Protein AF-A0A8S0FM03-F1 (afdb_monomer)

Radius of gyration: 13.36 Å; Cα contacts (8 Å, |Δi|>4): 86; chains: 1; bounding box: 28×27×42 Å

Organism: Escherichia coli (NCBI:txid562)

InterPro domains:
  IPR004464 Fructose-1,6-bisphosphatase class 2/Sedoheputulose-1,7-bisphosphatase [PF03320] (3-65)
  IPR004464 Fructose-1,6-bisphosphatase class 2/Sedoheputulose-1,7-bisphosphatase [PTHR30447] (2-65)

Sequence (76 aa):
MMSLAWPLFRVTEQAALAAWPQTGCGDKNKIDGLAVTAMRQALNDVAFRGRVVIGEGEIDHAPMLPDTVRYKQPAF

Secondary structure (DSSP, 8-state):
---SHHHHHHHHHHHHHHHGGGTTSS-HHHHHHHHHHHHHHHHHTS---EE-SSSSS-TTT-SSS-TT-EE-PPP-

Nearest PDB structures (foldseek):
  3rpl-assembly1_A  TM=9.528E-01  e=8.283E-06  Synechocystis sp. PCC 6803
  6ayv-assembly1_A  TM=9.744E-01  e=1.167E-05  Mycobacterium tuberculosis CDC1551
  3d1r-assembly1_A  TM=9.775E-01  e=3.496E-05  Escherichia coli K-12
  3big-assembly1_A  TM=9.727E-01  e=3.744E-05  unclassified
  5a5l-assembly1_A  TM=8.984E-01  e=2.846E-05  Thermosynechococcus vestitus

Structu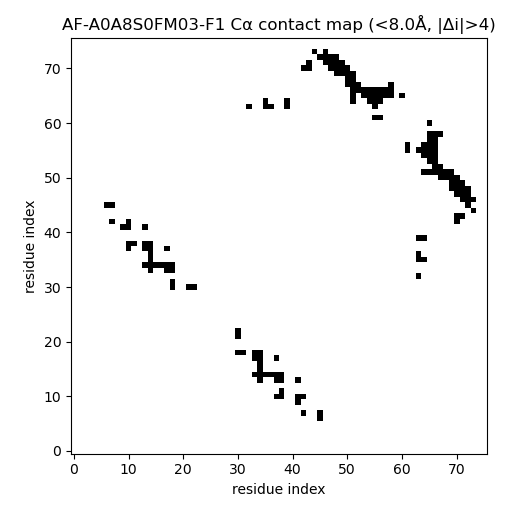re (mmCIF, N/CA/C/O backbone):
data_AF-A0A8S0FM03-F1
#
_entry.id   AF-A0A8S0FM03-F1
#
loop_
_atom_site.group_PDB
_atom_site.id
_atom_site.type_symbol
_atom_site.label_atom_id
_atom_site.label_alt_id
_atom_site.label_comp_id
_atom_site.label_asym_id
_atom_site.label_entity_id
_atom_site.label_seq_id
_atom_site.pdbx_PDB_ins_code
_atom_site.Cartn_x
_atom_site.Cartn_y
_atom_site.Cartn_z
_atom_site.occupancy
_atom_site.B_iso_or_equiv
_atom_site.auth_seq_id
_atom_site.auth_comp_id
_atom_site.auth_asym_id
_atom_site.auth_atom_id
_atom_site.pdbx_PDB_model_num
ATOM 1 N N . MET A 1 1 ? 15.754 -4.595 -20.352 1.00 59.03 1 MET A N 1
ATOM 2 C CA . MET A 1 1 ? 14.690 -4.786 -19.341 1.00 59.03 1 MET A CA 1
ATOM 3 C C . MET A 1 1 ? 14.949 -3.786 -18.221 1.00 59.03 1 MET A C 1
ATOM 5 O O . MET A 1 1 ? 16.081 -3.746 -17.755 1.00 59.03 1 MET A O 1
ATOM 9 N N . MET A 1 2 ? 13.993 -2.918 -17.867 1.00 69.69 2 MET A N 1
ATOM 10 C CA . MET A 1 2 ? 14.179 -1.959 -16.763 1.00 69.69 2 MET A CA 1
ATOM 11 C C . MET A 1 2 ? 14.195 -2.690 -15.414 1.00 69.69 2 MET A C 1
ATOM 13 O O . MET A 1 2 ? 13.510 -3.698 -15.248 1.00 69.69 2 MET A O 1
ATOM 17 N N . SER A 1 3 ? 14.989 -2.192 -14.465 1.00 89.62 3 SER A N 1
ATOM 18 C CA . SER A 1 3 ? 15.046 -2.739 -13.106 1.00 89.62 3 SER A CA 1
ATOM 19 C C . SER A 1 3 ? 13.738 -2.481 -12.355 1.00 89.62 3 SER A C 1
ATOM 21 O O . SER A 1 3 ? 13.218 -1.366 -12.376 1.00 89.62 3 SER A O 1
ATOM 23 N N . LEU A 1 4 ? 13.244 -3.497 -11.643 1.00 91.62 4 LEU A N 1
ATOM 24 C CA . LEU A 1 4 ? 12.059 -3.398 -10.785 1.00 91.62 4 LEU A CA 1
ATOM 25 C C . LEU A 1 4 ? 12.362 -2.706 -9.439 1.00 91.62 4 LEU A C 1
ATOM 27 O O . LEU A 1 4 ? 11.442 -2.283 -8.743 1.00 91.62 4 LEU A O 1
ATOM 31 N N . ALA A 1 5 ? 13.643 -2.541 -9.089 1.00 94.38 5 ALA A N 1
ATOM 32 C CA . ALA A 1 5 ? 14.059 -1.977 -7.805 1.00 94.38 5 ALA A CA 1
ATOM 33 C C . ALA A 1 5 ? 13.540 -0.546 -7.594 1.00 94.38 5 ALA A C 1
ATOM 35 O O . ALA A 1 5 ? 12.989 -0.240 -6.541 1.00 94.38 5 ALA A O 1
ATOM 36 N N . TRP A 1 6 ? 13.670 0.320 -8.603 1.00 95.00 6 TRP A N 1
ATOM 37 C CA . TRP A 1 6 ? 13.253 1.718 -8.484 1.00 95.00 6 TRP A CA 1
ATOM 38 C C . TRP A 1 6 ? 11.725 1.890 -8.421 1.00 95.00 6 TRP A C 1
ATOM 40 O O . TRP A 1 6 ? 11.258 2.553 -7.497 1.00 95.00 6 TRP A O 1
ATOM 50 N N . PRO A 1 7 ? 10.914 1.271 -9.305 1.00 94.38 7 PRO A N 1
ATOM 51 C CA . PRO A 1 7 ? 9.457 1.335 -9.184 1.00 94.38 7 PRO A CA 1
ATOM 52 C C . PRO A 1 7 ? 8.934 0.812 -7.841 1.00 94.38 7 PRO A C 1
ATOM 54 O O . PRO A 1 7 ? 8.081 1.453 -7.234 1.00 94.38 7 PRO A O 1
ATOM 57 N N . LEU A 1 8 ? 9.473 -0.303 -7.333 1.00 94.56 8 LEU A N 1
ATOM 58 C CA . LEU A 1 8 ? 9.058 -0.836 -6.030 1.00 94.56 8 LEU A CA 1
ATOM 59 C C . LEU A 1 8 ? 9.485 0.059 -4.867 1.00 94.56 8 LEU A C 1
ATOM 61 O O . LEU A 1 8 ? 8.723 0.223 -3.919 1.00 94.56 8 LEU A O 1
ATOM 65 N N . PHE A 1 9 ? 10.658 0.687 -4.946 1.00 96.75 9 PHE A N 1
ATOM 66 C CA . PHE A 1 9 ? 11.051 1.697 -3.968 1.00 96.75 9 PHE A CA 1
ATOM 67 C C . PHE A 1 9 ? 10.017 2.836 -3.912 1.00 96.75 9 PHE A C 1
ATOM 69 O O . PHE A 1 9 ? 9.510 3.157 -2.837 1.00 96.75 9 PHE A O 1
ATOM 76 N N . ARG A 1 10 ? 9.590 3.363 -5.069 1.00 96.81 10 ARG A N 1
ATOM 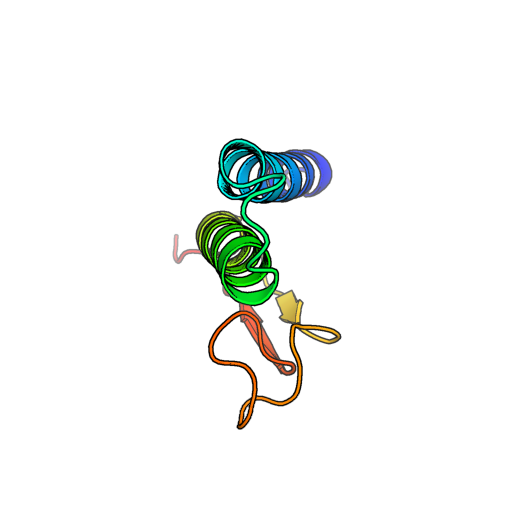77 C CA . ARG A 1 10 ? 8.550 4.407 -5.129 1.00 96.81 10 ARG A CA 1
ATOM 78 C C . ARG A 1 10 ? 7.209 3.943 -4.556 1.00 96.81 10 ARG A C 1
ATOM 80 O O . ARG A 1 10 ? 6.555 4.727 -3.879 1.00 96.81 10 ARG A O 1
ATOM 87 N N . VAL A 1 11 ? 6.815 2.685 -4.768 1.00 96.69 11 VAL A N 1
ATOM 88 C CA . VAL A 1 11 ? 5.603 2.104 -4.158 1.00 96.69 11 VAL A CA 1
ATOM 89 C C . VAL A 1 11 ? 5.648 2.219 -2.629 1.00 96.69 11 VAL A C 1
ATOM 91 O O . VAL A 1 11 ? 4.669 2.649 -2.018 1.00 96.69 11 VAL A O 1
ATOM 94 N N . THR A 1 12 ? 6.787 1.892 -2.009 1.00 97.25 12 THR A N 1
ATOM 95 C CA . THR A 1 12 ? 6.940 1.997 -0.547 1.00 97.25 12 THR A CA 1
ATOM 96 C C . THR A 1 12 ? 6.901 3.444 -0.056 1.00 97.25 12 THR A C 1
ATOM 98 O O . THR A 1 12 ? 6.273 3.722 0.965 1.00 97.25 12 THR A O 1
ATOM 101 N N . GLU A 1 13 ? 7.485 4.383 -0.809 1.00 98.31 13 GLU A N 1
ATOM 102 C CA . GLU A 1 13 ? 7.411 5.813 -0.487 1.00 98.31 13 GLU A CA 1
ATOM 103 C C . GLU A 1 13 ? 5.973 6.337 -0.538 1.00 98.31 13 GLU A C 1
ATOM 105 O O . GLU A 1 13 ? 5.555 7.051 0.370 1.00 98.31 13 GLU A O 1
ATOM 110 N N . GLN A 1 14 ? 5.201 5.981 -1.573 1.00 97.88 14 GLN A N 1
ATOM 111 C CA . GLN A 1 14 ? 3.809 6.427 -1.700 1.00 97.88 14 GLN A CA 1
ATOM 112 C C . GLN A 1 14 ? 2.947 5.925 -0.536 1.00 97.88 14 GLN A C 1
ATOM 114 O O . GLN A 1 14 ? 2.171 6.697 0.026 1.00 97.88 14 GLN A O 1
ATOM 119 N N . ALA A 1 15 ? 3.120 4.664 -0.130 1.00 97.25 15 ALA A N 1
ATOM 120 C CA . ALA A 1 15 ? 2.412 4.101 1.018 1.00 97.25 15 ALA A CA 1
ATOM 121 C C . ALA A 1 15 ? 2.745 4.850 2.321 1.00 97.25 15 ALA A C 1
ATOM 123 O O . ALA A 1 15 ? 1.843 5.249 3.060 1.00 97.25 15 ALA A O 1
ATOM 124 N N . ALA A 1 16 ? 4.035 5.102 2.573 1.00 97.69 16 ALA A N 1
ATOM 125 C CA . ALA A 1 16 ? 4.483 5.824 3.761 1.00 97.69 16 ALA A CA 1
ATOM 126 C C . ALA A 1 16 ? 3.969 7.274 3.788 1.00 97.69 16 ALA A C 1
ATOM 128 O O . ALA A 1 16 ? 3.464 7.726 4.815 1.00 97.69 16 ALA A O 1
ATOM 129 N N . LEU A 1 17 ? 4.043 7.991 2.662 1.00 98.19 17 LEU A N 1
ATOM 130 C CA . LEU A 1 17 ? 3.572 9.376 2.554 1.00 98.19 17 LEU A CA 1
ATOM 131 C C . LEU A 1 17 ? 2.051 9.498 2.707 1.00 98.19 17 LEU A C 1
ATOM 133 O O . LEU A 1 17 ? 1.583 10.494 3.254 1.00 98.19 17 LEU A O 1
ATOM 137 N N . ALA A 1 18 ? 1.281 8.503 2.262 1.00 97.62 18 ALA A N 1
ATOM 138 C CA . ALA A 1 18 ? -0.170 8.489 2.434 1.00 97.62 18 ALA A CA 1
ATOM 139 C C . ALA A 1 18 ? -0.583 8.285 3.902 1.00 97.62 18 ALA A C 1
ATOM 141 O O . ALA A 1 18 ? -1.523 8.921 4.381 1.00 97.62 18 ALA A O 1
ATOM 142 N N . ALA A 1 19 ? 0.131 7.420 4.627 1.00 97.12 19 ALA A N 1
ATOM 143 C CA . ALA A 1 19 ? -0.151 7.115 6.028 1.00 97.12 19 ALA A CA 1
ATOM 144 C C . ALA A 1 19 ? 0.383 8.176 7.004 1.00 97.12 19 ALA A C 1
ATOM 146 O O . ALA A 1 19 ? -0.259 8.466 8.017 1.00 97.12 19 ALA A O 1
ATOM 147 N N . TRP A 1 20 ? 1.537 8.779 6.699 1.00 97.44 20 TRP A N 1
ATOM 148 C CA . TRP A 1 20 ? 2.266 9.676 7.600 1.00 97.44 20 TRP A CA 1
ATOM 149 C C . TRP A 1 20 ? 1.416 10.797 8.233 1.00 97.44 20 TRP A C 1
ATOM 151 O O . TRP A 1 20 ? 1.486 10.947 9.457 1.00 97.44 20 TRP A O 1
ATOM 161 N N . PRO A 1 21 ? 0.562 11.540 7.493 1.00 97.12 21 PRO A N 1
ATOM 162 C CA . PRO A 1 21 ? -0.236 12.630 8.063 1.00 97.12 21 PRO A CA 1
ATOM 163 C C . PRO A 1 21 ? -1.249 12.188 9.123 1.00 97.12 21 PRO A C 1
ATOM 165 O O . PRO A 1 21 ? -1.765 13.023 9.859 1.00 97.12 21 PRO A O 1
ATOM 168 N N . GLN A 1 22 ? -1.578 10.895 9.178 1.00 96.06 22 GLN A N 1
ATOM 169 C CA . GLN A 1 22 ? -2.518 10.329 10.144 1.00 96.06 22 GLN A CA 1
ATOM 170 C C . GLN A 1 22 ? -1.814 9.699 11.355 1.00 96.06 22 GLN A C 1
ATOM 172 O O . GLN A 1 22 ? -2.481 9.143 12.226 1.00 96.06 22 GLN A O 1
ATOM 177 N N . THR A 1 23 ? -0.486 9.786 11.451 1.00 94.12 23 THR A N 1
ATOM 178 C CA . THR A 1 23 ? 0.256 9.257 12.602 1.00 94.12 23 THR A CA 1
ATOM 179 C C . THR A 1 23 ? -0.245 9.898 13.899 1.00 94.12 23 THR A C 1
ATOM 181 O O . THR A 1 23 ? -0.318 11.118 14.012 1.00 94.12 23 THR A O 1
ATOM 184 N N . GLY A 1 24 ? -0.603 9.071 14.886 1.00 93.81 24 GLY A N 1
ATOM 185 C CA . GLY A 1 24 ? -1.137 9.539 16.169 1.00 93.81 24 GLY A CA 1
ATOM 186 C C . GLY A 1 24 ? -2.645 9.823 16.190 1.00 93.81 24 GLY A C 1
ATOM 187 O O . GLY A 1 24 ? -3.149 10.250 17.222 1.00 93.81 24 GLY A O 1
ATOM 188 N N . CYS A 1 25 ? -3.394 9.547 15.113 1.00 94.19 25 CYS A N 1
ATOM 189 C CA . CYS A 1 25 ? -4.851 9.758 15.085 1.00 94.19 25 CYS A CA 1
ATOM 190 C C . CYS A 1 25 ? -5.664 8.745 15.919 1.00 94.19 25 CYS A C 1
ATOM 192 O O . CYS A 1 25 ? -6.872 8.908 16.066 1.00 94.19 25 CYS A O 1
ATOM 194 N N . GLY A 1 26 ? -5.027 7.689 16.442 1.00 95.69 26 GLY A N 1
ATOM 195 C CA . GLY A 1 26 ? -5.676 6.635 17.233 1.00 95.69 26 GLY A CA 1
ATOM 196 C C . GLY A 1 26 ? -6.493 5.621 16.420 1.00 95.69 26 GLY A C 1
ATOM 197 O O . GLY A 1 26 ? -6.980 4.648 16.989 1.00 95.69 26 GLY A O 1
ATOM 198 N N . ASP A 1 27 ? -6.607 5.800 15.103 1.00 95.25 27 ASP A N 1
ATOM 199 C CA . ASP A 1 27 ? -7.351 4.916 14.204 1.00 95.25 27 ASP A CA 1
ATOM 200 C C . ASP A 1 27 ? -6.399 4.119 13.304 1.00 95.25 27 ASP A C 1
ATOM 202 O O . ASP A 1 27 ? -6.007 4.549 12.216 1.00 95.25 27 ASP A O 1
ATOM 206 N N . LYS A 1 28 ? -6.017 2.926 13.774 1.00 92.44 28 LYS A N 1
ATOM 207 C CA . LYS A 1 28 ? -5.093 2.048 13.045 1.00 92.44 28 LYS A CA 1
ATOM 208 C C . LYS A 1 28 ? -5.629 1.629 11.670 1.00 92.44 28 LYS A C 1
ATOM 210 O O . LYS A 1 28 ? -4.847 1.544 10.732 1.00 92.44 28 LYS A O 1
ATOM 215 N N . ASN A 1 29 ? -6.938 1.389 11.545 1.00 91.62 29 ASN A N 1
ATOM 216 C CA . ASN A 1 29 ? -7.531 0.832 10.327 1.00 91.62 29 ASN A CA 1
ATOM 217 C C . ASN A 1 29 ? -7.562 1.894 9.229 1.00 91.62 29 ASN A C 1
ATOM 219 O O . ASN A 1 29 ? -7.339 1.596 8.060 1.00 91.62 29 ASN A O 1
ATOM 223 N N . LYS A 1 30 ? -7.791 3.154 9.613 1.00 92.62 30 LYS A N 1
ATOM 224 C CA . LYS A 1 30 ? -7.679 4.286 8.698 1.00 92.62 30 LYS A CA 1
ATOM 225 C C . LYS A 1 30 ? -6.253 4.458 8.175 1.00 92.62 30 LYS A C 1
ATOM 227 O O . LYS A 1 30 ? -6.076 4.670 6.980 1.00 92.62 30 LYS A O 1
ATOM 232 N N . ILE A 1 31 ? -5.250 4.393 9.055 1.00 94.94 31 ILE A N 1
ATOM 233 C CA . ILE A 1 31 ? -3.836 4.535 8.665 1.00 94.94 31 ILE A CA 1
ATOM 234 C C . ILE A 1 31 ? -3.434 3.407 7.706 1.00 94.94 31 ILE A C 1
ATOM 236 O O . ILE A 1 31 ? -2.850 3.678 6.657 1.00 94.94 31 ILE A O 1
ATOM 240 N N . ASP A 1 32 ? -3.790 2.169 8.045 1.00 93.50 32 ASP A N 1
ATOM 241 C CA . ASP A 1 32 ? -3.499 0.982 7.238 1.00 93.50 32 ASP A CA 1
ATOM 242 C C . ASP A 1 32 ? -4.180 1.057 5.863 1.00 93.50 32 ASP A C 1
ATOM 244 O O . ASP A 1 32 ? -3.520 0.988 4.826 1.00 93.50 32 ASP A O 1
ATOM 248 N N . GLY A 1 33 ? -5.478 1.380 5.840 1.00 93.38 33 GLY A N 1
ATOM 249 C CA . GLY A 1 33 ? -6.235 1.534 4.600 1.00 93.38 33 GLY A CA 1
ATOM 250 C C . GLY A 1 33 ? -5.669 2.615 3.672 1.00 93.38 33 GLY A C 1
ATOM 251 O O . GLY A 1 33 ? -5.655 2.431 2.454 1.00 93.38 33 GLY A O 1
ATOM 252 N N . LEU A 1 34 ? -5.151 3.724 4.212 1.00 95.31 34 LEU A N 1
ATOM 253 C CA . LEU A 1 34 ? -4.474 4.754 3.411 1.00 95.31 34 LEU A CA 1
ATOM 254 C C . LEU A 1 34 ? -3.177 4.231 2.782 1.00 95.31 34 LEU A C 1
ATOM 256 O O . LEU A 1 34 ? -2.954 4.448 1.587 1.00 95.31 34 LEU A O 1
ATOM 260 N N . ALA A 1 35 ? -2.349 3.526 3.558 1.00 96.00 35 ALA A N 1
ATOM 261 C CA . ALA A 1 35 ? -1.103 2.941 3.068 1.00 96.00 35 ALA A CA 1
ATOM 262 C C . ALA A 1 35 ? -1.365 1.918 1.956 1.00 96.00 35 ALA A C 1
ATOM 264 O O . ALA A 1 35 ? -0.752 1.985 0.887 1.00 96.00 35 ALA A O 1
ATOM 265 N N . VAL A 1 36 ? -2.307 1.000 2.179 1.00 94.50 36 VAL A N 1
ATOM 266 C CA . VAL A 1 36 ? -2.621 -0.074 1.233 1.00 94.50 36 VAL A CA 1
ATOM 267 C C . VAL A 1 36 ? -3.287 0.461 -0.028 1.00 94.50 36 VAL A C 1
ATOM 269 O O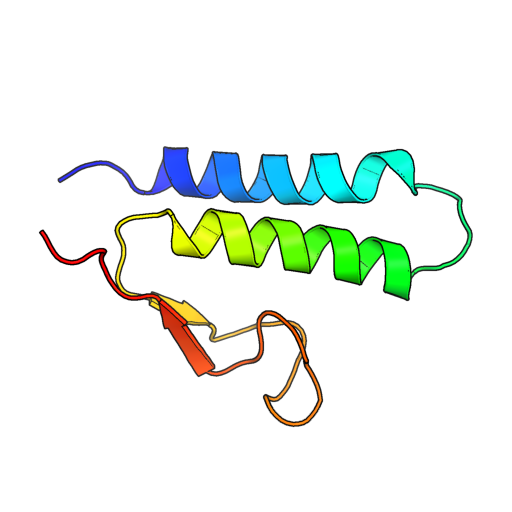 . VAL A 1 36 ? -2.941 0.018 -1.128 1.00 94.50 36 VAL A O 1
ATOM 272 N N . THR A 1 37 ? -4.170 1.457 0.083 1.00 93.81 37 THR A N 1
ATOM 273 C CA . THR A 1 37 ? -4.761 2.121 -1.092 1.00 93.81 37 THR A CA 1
ATOM 274 C C . THR A 1 37 ? -3.670 2.702 -1.990 1.00 93.81 37 THR A C 1
ATOM 276 O O . THR A 1 37 ? -3.634 2.410 -3.190 1.00 93.81 37 THR A O 1
ATOM 279 N N . ALA A 1 38 ? -2.753 3.482 -1.409 1.00 96.06 38 ALA A N 1
ATOM 280 C CA . ALA A 1 38 ? -1.659 4.108 -2.146 1.00 96.06 38 ALA A CA 1
ATOM 281 C C . ALA A 1 38 ? -0.706 3.064 -2.747 1.00 96.06 38 ALA A C 1
ATOM 283 O O . ALA A 1 38 ? -0.321 3.168 -3.913 1.00 96.06 38 ALA A O 1
ATOM 284 N N . MET A 1 39 ? -0.383 2.010 -1.992 1.00 95.50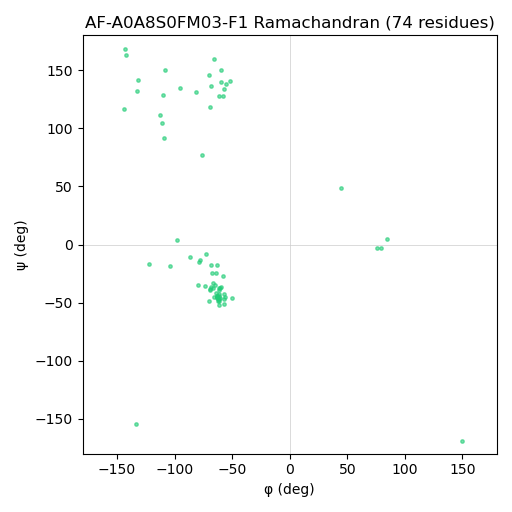 39 MET A N 1
ATOM 285 C CA . MET A 1 39 ? 0.449 0.906 -2.469 1.00 95.5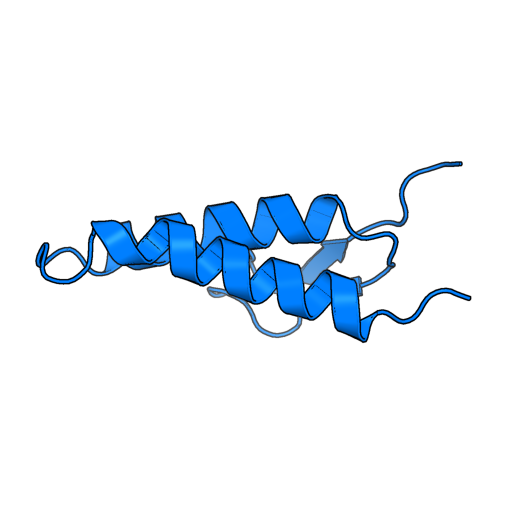0 39 MET A CA 1
ATOM 286 C C . MET A 1 39 ? -0.199 0.181 -3.655 1.00 95.50 39 MET A C 1
ATOM 288 O O . MET A 1 39 ? 0.465 -0.080 -4.657 1.00 95.50 39 MET A O 1
ATOM 292 N N . ARG A 1 40 ? -1.505 -0.110 -3.584 1.00 92.62 40 ARG A N 1
ATOM 293 C CA . ARG A 1 40 ? -2.246 -0.780 -4.660 1.00 92.62 40 ARG A CA 1
ATOM 294 C C . ARG A 1 40 ? -2.272 0.049 -5.937 1.00 92.62 40 ARG A C 1
ATOM 296 O O . ARG A 1 40 ? -2.074 -0.513 -7.012 1.00 92.62 40 ARG A O 1
ATOM 303 N N . GLN A 1 41 ? -2.519 1.352 -5.816 1.00 92.25 41 GLN A N 1
ATOM 304 C CA . GLN A 1 41 ? -2.502 2.282 -6.94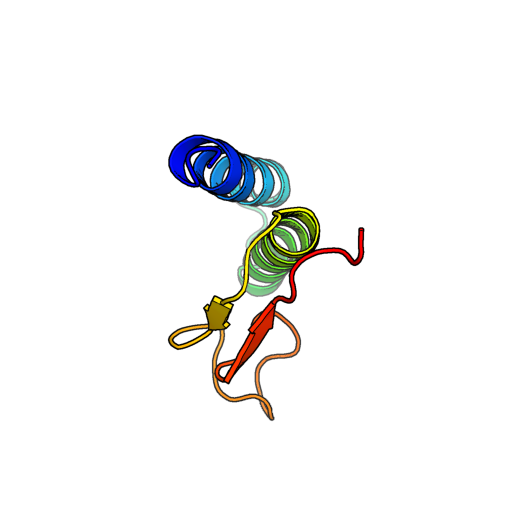5 1.00 92.25 41 GLN A CA 1
ATOM 305 C C . GLN A 1 41 ? -1.114 2.328 -7.586 1.00 92.25 41 GLN A C 1
ATOM 307 O O . GLN A 1 41 ? -0.991 2.043 -8.771 1.00 92.25 41 GLN A O 1
ATOM 312 N N . ALA A 1 42 ? -0.067 2.549 -6.788 1.00 93.94 42 ALA A N 1
ATOM 313 C CA . ALA A 1 42 ? 1.300 2.612 -7.292 1.00 93.94 42 ALA A CA 1
ATOM 314 C C . ALA A 1 42 ? 1.749 1.294 -7.948 1.00 93.94 42 ALA A C 1
ATOM 316 O O . ALA A 1 42 ? 2.406 1.322 -8.984 1.00 93.94 42 ALA A O 1
ATOM 317 N N . LEU A 1 43 ? 1.375 0.132 -7.395 1.00 93.44 43 LEU A N 1
ATOM 318 C CA . LEU A 1 43 ? 1.672 -1.171 -8.001 1.00 93.44 43 LEU A CA 1
ATOM 319 C C . LEU A 1 43 ? 0.967 -1.368 -9.350 1.00 93.44 43 LEU A C 1
ATOM 321 O O . LEU A 1 43 ? 1.548 -1.983 -10.239 1.00 93.44 43 LEU A O 1
ATOM 325 N N . ASN A 1 44 ? 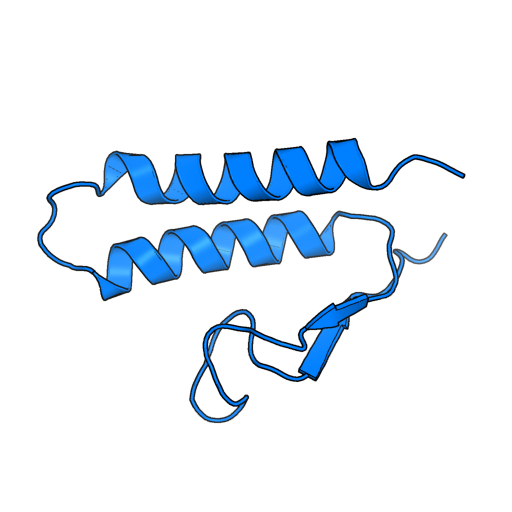-0.252 -0.853 -9.538 1.00 90.56 44 ASN A N 1
ATOM 326 C CA . ASN A 1 44 ? -0.948 -0.957 -10.827 1.00 90.56 44 ASN A CA 1
ATOM 327 C C . ASN A 1 44 ? -0.230 -0.199 -11.957 1.00 90.56 44 ASN A C 1
ATOM 329 O O . ASN A 1 44 ? -0.374 -0.583 -13.116 1.00 90.56 44 ASN A O 1
ATOM 333 N N . ASP A 1 45 ? 0.563 0.820 -11.622 1.00 90.88 45 ASP A N 1
ATOM 334 C CA . ASP A 1 45 ? 1.311 1.625 -12.593 1.00 90.88 45 ASP A CA 1
ATOM 335 C C . ASP A 1 45 ? 2.682 1.020 -12.947 1.00 90.88 45 ASP A C 1
ATOM 337 O O . ASP A 1 45 ? 3.344 1.450 -13.895 1.00 90.88 45 ASP A O 1
ATOM 341 N N . VAL A 1 46 ? 3.139 0.005 -12.205 1.00 90.69 46 VAL A N 1
ATOM 342 C CA . VAL A 1 46 ? 4.414 -0.661 -12.485 1.00 90.69 46 VAL A CA 1
ATOM 343 C C . VAL A 1 46 ? 4.234 -1.683 -13.607 1.00 90.69 46 VAL A C 1
ATOM 345 O O . VAL A 1 46 ? 3.374 -2.560 -13.561 1.00 90.69 46 VAL A O 1
ATOM 348 N N . ALA A 1 47 ? 5.118 -1.644 -14.605 1.00 90.69 47 ALA A N 1
ATOM 349 C CA . ALA A 1 47 ? 5.119 -2.606 -15.702 1.00 90.69 47 ALA A CA 1
ATOM 350 C C . ALA A 1 47 ? 5.695 -3.973 -15.281 1.00 90.69 47 ALA A C 1
ATOM 352 O O . ALA A 1 47 ? 6.829 -4.323 -15.612 1.00 90.69 47 ALA A O 1
ATOM 353 N N . PHE A 1 48 ? 4.903 -4.774 -14.565 1.00 89.19 48 PHE A N 1
ATOM 354 C CA . PHE A 1 48 ? 5.262 -6.138 -14.174 1.00 89.19 48 PHE A CA 1
ATOM 355 C C . PHE A 1 48 ? 4.068 -7.090 -14.228 1.00 89.19 48 PHE A C 1
ATOM 357 O O . PHE A 1 48 ? 2.908 -6.691 -14.257 1.00 89.19 48 PHE A O 1
ATOM 364 N N . ARG A 1 49 ? 4.365 -8.391 -14.230 1.00 90.50 49 ARG A N 1
ATOM 365 C CA . ARG A 1 49 ? 3.369 -9.438 -14.012 1.00 90.50 49 ARG A CA 1
ATOM 366 C C . ARG A 1 49 ? 3.671 -10.105 -12.683 1.00 90.50 49 ARG A C 1
ATOM 368 O O . ARG A 1 49 ? 4.681 -10.793 -12.561 1.00 90.50 49 ARG A O 1
ATOM 375 N N . GLY A 1 50 ? 2.800 -9.914 -11.703 1.00 89.19 50 GLY A N 1
ATOM 376 C CA . GLY A 1 50 ? 3.009 -10.433 -10.356 1.00 89.1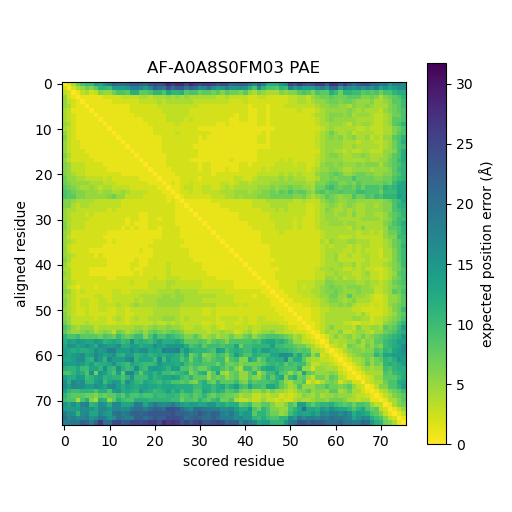9 50 GLY A CA 1
ATOM 377 C C . GLY A 1 50 ? 1.729 -10.910 -9.699 1.00 89.19 50 GLY A C 1
ATOM 378 O O . GLY A 1 50 ? 0.624 -10.687 -10.199 1.00 89.19 50 GLY A O 1
ATOM 379 N N . ARG A 1 51 ? 1.897 -11.616 -8.584 1.00 90.62 51 ARG A N 1
ATOM 380 C CA . ARG A 1 51 ? 0.807 -12.130 -7.764 1.00 90.62 51 ARG A CA 1
ATOM 381 C C . ARG A 1 51 ? 1.092 -11.812 -6.306 1.00 90.62 51 ARG A C 1
ATOM 383 O O . ARG A 1 51 ? 2.190 -12.106 -5.838 1.00 90.62 51 ARG A O 1
ATOM 390 N N . VAL A 1 52 ? 0.101 -11.272 -5.609 1.00 89.44 52 VAL A N 1
ATOM 391 C CA . VAL A 1 52 ? 0.145 -11.124 -4.154 1.00 89.44 52 VAL A CA 1
ATOM 392 C C . VAL A 1 52 ? 0.048 -12.517 -3.541 1.00 89.44 52 VAL A C 1
ATOM 394 O O . VAL A 1 52 ? -0.898 -13.263 -3.799 1.00 89.44 52 VAL A O 1
ATOM 397 N N . VAL A 1 53 ? 1.091 -12.901 -2.816 1.00 89.00 53 VAL A N 1
ATOM 398 C CA . VAL A 1 53 ? 1.161 -14.160 -2.055 1.00 89.00 53 VAL A CA 1
ATOM 399 C C . VAL A 1 53 ? 0.982 -13.937 -0.560 1.00 89.00 53 VAL A C 1
ATOM 401 O O . VAL A 1 53 ? 0.729 -14.902 0.147 1.00 89.00 53 VAL A O 1
ATOM 404 N N . ILE A 1 54 ? 1.182 -12.694 -0.119 1.00 88.56 54 ILE A N 1
ATOM 405 C CA . ILE A 1 54 ? 1.016 -12.210 1.246 1.00 88.56 54 ILE A CA 1
ATOM 406 C C . ILE A 1 54 ? 0.470 -10.785 1.113 1.00 88.56 54 ILE A C 1
ATOM 408 O O . ILE A 1 54 ? 1.145 -9.932 0.526 1.00 88.56 54 ILE A O 1
ATOM 412 N N . GLY A 1 55 ? -0.744 -10.560 1.600 1.00 87.81 55 GLY A N 1
ATOM 413 C CA . GLY A 1 55 ? -1.473 -9.296 1.536 1.00 87.81 55 GLY A CA 1
ATOM 414 C C . GLY A 1 55 ? -2.103 -8.898 2.873 1.00 87.81 55 GLY A C 1
ATOM 415 O O . GLY A 1 55 ? -1.635 -9.312 3.932 1.00 87.81 55 GLY A O 1
ATOM 416 N N . GLU A 1 56 ? -3.173 -8.097 2.829 1.00 86.25 56 GLU A N 1
ATOM 417 C CA . GLU A 1 56 ? -3.958 -7.732 4.030 1.00 86.25 56 GLU A CA 1
ATOM 418 C C . GLU A 1 56 ? -4.728 -8.929 4.627 1.00 86.25 56 GLU A C 1
ATOM 420 O O . GLU A 1 56 ? -5.162 -8.886 5.779 1.00 86.25 56 GLU A O 1
ATOM 425 N N . GLY A 1 57 ? -4.907 -9.998 3.848 1.00 80.62 57 GLY A N 1
ATOM 426 C CA . GLY A 1 57 ? -5.613 -11.216 4.230 1.00 80.62 57 GLY A CA 1
ATOM 427 C C . GLY A 1 57 ? -6.289 -11.894 3.039 1.00 80.62 57 GLY A C 1
ATOM 428 O O . GLY A 1 57 ? -6.082 -11.520 1.880 1.00 80.62 57 GLY A O 1
ATOM 429 N N . GLU A 1 58 ? -7.134 -12.880 3.340 1.00 76.44 58 GLU A N 1
ATOM 430 C CA . GLU A 1 58 ? -7.930 -13.607 2.345 1.00 76.44 58 GLU A CA 1
ATOM 431 C C . GLU A 1 58 ? -8.858 -12.669 1.558 1.00 76.44 58 GLU A C 1
ATOM 433 O O . GLU A 1 58 ? -9.346 -11.663 2.081 1.00 76.44 58 GLU A O 1
ATOM 438 N N . ILE A 1 59 ? -9.153 -13.020 0.302 1.00 70.25 59 ILE A N 1
ATOM 439 C CA . ILE A 1 59 ? -9.928 -12.172 -0.626 1.00 70.25 59 ILE A CA 1
ATOM 440 C C . ILE A 1 59 ? -11.325 -11.795 -0.118 1.00 70.25 59 ILE A C 1
ATOM 442 O O . ILE A 1 59 ? -11.833 -10.728 -0.457 1.00 70.25 59 ILE A O 1
ATOM 446 N N . ASP A 1 60 ? -11.908 -12.633 0.737 1.00 69.81 60 ASP A N 1
ATOM 447 C CA . ASP A 1 60 ? -13.229 -12.419 1.334 1.00 69.81 60 ASP A CA 1
ATOM 448 C C . ASP A 1 60 ? -13.203 -11.413 2.501 1.00 69.81 60 ASP A C 1
ATOM 450 O O . ASP A 1 60 ? -14.246 -10.908 2.920 1.00 69.81 60 ASP A O 1
ATOM 454 N N . HIS A 1 61 ? -12.015 -11.109 3.032 1.00 68.19 61 HIS A N 1
ATOM 455 C CA . HIS A 1 61 ? -11.823 -10.298 4.237 1.00 68.19 61 HIS A CA 1
ATOM 456 C C . HIS A 1 61 ? -10.955 -9.053 4.017 1.00 68.19 61 HIS A C 1
ATOM 458 O O . HIS A 1 61 ? -11.006 -8.135 4.835 1.00 68.19 61 HIS A O 1
ATOM 464 N N . ALA A 1 62 ? -10.205 -8.995 2.915 1.00 75.12 62 ALA A N 1
ATOM 465 C CA . ALA A 1 62 ? -9.321 -7.889 2.571 1.00 75.12 62 ALA A CA 1
ATOM 466 C C . ALA A 1 62 ? -9.854 -7.110 1.352 1.00 75.12 62 ALA A C 1
ATOM 468 O O . ALA A 1 62 ? -9.730 -7.564 0.208 1.00 75.12 62 ALA A O 1
ATOM 469 N N . PRO A 1 63 ? -10.437 -5.911 1.552 1.00 68.75 63 PRO A N 1
ATOM 470 C CA . PRO A 1 63 ? -10.941 -5.102 0.446 1.00 68.75 63 PRO A CA 1
ATOM 471 C C . PRO A 1 63 ? -9.805 -4.583 -0.454 1.00 68.75 63 PRO A C 1
ATOM 473 O O . PRO A 1 63 ? -10.028 -4.304 -1.641 1.00 68.75 63 PRO A O 1
ATOM 476 N N . MET A 1 64 ? -8.575 -4.465 0.070 1.00 74.06 64 MET A N 1
ATOM 477 C CA . MET A 1 64 ? -7.415 -3.976 -0.671 1.00 74.06 64 MET A CA 1
ATOM 478 C C . MET A 1 64 ? -6.185 -4.881 -0.510 1.00 74.06 64 MET A C 1
ATOM 480 O O . MET A 1 64 ? -5.960 -5.474 0.525 1.00 74.06 64 MET A O 1
ATOM 484 N N . LEU A 1 65 ? -5.419 -5.067 -1.596 1.00 67.06 65 LEU A N 1
ATOM 485 C CA . LEU A 1 65 ? -4.292 -6.019 -1.654 1.00 67.06 65 LEU A CA 1
ATOM 486 C C . LEU A 1 65 ? -4.558 -7.418 -1.037 1.00 67.06 65 LEU A C 1
ATOM 488 O O . LEU A 1 65 ? -3.712 -7.894 -0.281 1.00 67.06 65 LEU A O 1
ATOM 492 N N . PRO A 1 66 ? -5.672 -8.111 -1.349 1.00 71.38 66 PRO A N 1
ATOM 493 C CA . PRO A 1 66 ? -5.865 -9.461 -0.843 1.00 71.38 66 PRO A CA 1
ATOM 494 C C . PRO A 1 66 ? -4.843 -10.448 -1.400 1.00 71.38 66 PRO A C 1
ATOM 496 O O . PRO A 1 66 ? -4.274 -10.264 -2.490 1.00 71.38 66 PRO A O 1
ATOM 499 N N . ASP A 1 67 ? -4.686 -11.553 -0.681 1.00 75.38 67 ASP A N 1
ATOM 500 C CA . ASP A 1 67 ? -3.989 -12.719 -1.191 1.00 75.38 67 ASP A CA 1
ATOM 501 C C . ASP A 1 67 ? -4.580 -13.117 -2.548 1.00 75.38 67 ASP A C 1
ATOM 503 O O . ASP A 1 67 ? -5.786 -13.043 -2.786 1.00 75.38 67 ASP A O 1
ATOM 507 N N . THR A 1 68 ? -3.710 -13.528 -3.473 1.00 73.81 68 THR A N 1
ATOM 508 C CA . THR A 1 68 ? -4.015 -13.964 -4.848 1.00 73.81 68 THR A CA 1
ATOM 509 C C . THR A 1 68 ? -4.27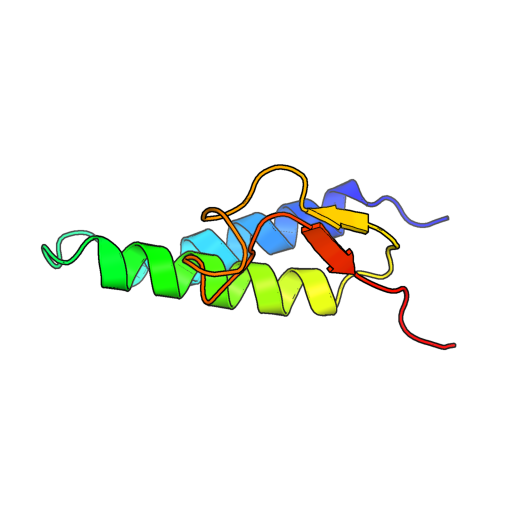3 -12.883 -5.911 1.00 73.81 68 THR A C 1
ATOM 511 O O . THR A 1 68 ? -4.355 -13.240 -7.095 1.00 73.81 68 THR A O 1
ATOM 514 N N . VAL A 1 69 ? -4.282 -11.582 -5.575 1.00 79.12 69 VAL A N 1
ATOM 515 C CA . VAL A 1 69 ? -4.404 -10.491 -6.574 1.00 79.12 69 VAL A CA 1
ATOM 516 C C . VAL A 1 69 ? -3.319 -10.585 -7.640 1.00 79.12 69 VAL A C 1
ATOM 518 O O . VAL A 1 69 ? -2.152 -10.844 -7.345 1.00 79.12 69 VAL A O 1
ATOM 521 N N . ARG A 1 70 ? -3.699 -10.348 -8.902 1.00 78.12 70 ARG A N 1
ATOM 522 C CA . ARG A 1 70 ? -2.789 -10.369 -10.052 1.00 78.12 70 ARG A CA 1
ATOM 523 C C . ARG A 1 70 ? -2.571 -8.969 -10.608 1.00 78.12 70 ARG A C 1
ATOM 525 O O . ARG A 1 70 ? -3.529 -8.303 -10.985 1.00 78.12 70 ARG A O 1
ATOM 532 N N . TYR A 1 71 ? -1.304 -8.608 -10.765 1.00 79.50 71 TYR A N 1
ATOM 533 C CA . TYR A 1 71 ? -0.861 -7.442 -11.520 1.00 79.50 71 TYR A CA 1
ATOM 534 C C . TYR A 1 71 ? -0.504 -7.871 -12.939 1.00 79.50 71 TYR A C 1
ATOM 536 O O . TYR A 1 71 ? 0.138 -8.911 -13.141 1.00 79.50 71 TYR A O 1
ATOM 544 N N . LYS A 1 72 ? -0.967 -7.106 -13.926 1.00 70.62 72 LYS A N 1
ATOM 545 C CA . LYS A 1 72 ? -0.674 -7.335 -15.342 1.00 70.62 72 LYS A CA 1
ATOM 546 C C . LYS A 1 72 ? 0.286 -6.260 -15.828 1.00 70.62 72 LYS A C 1
ATOM 548 O O . LYS A 1 72 ? 0.220 -5.127 -15.368 1.00 70.62 72 LYS A O 1
ATOM 553 N N . GLN A 1 73 ? 1.108 -6.611 -16.814 1.00 59.50 73 GLN A N 1
ATOM 554 C CA . GLN A 1 73 ? 1.797 -5.592 -17.593 1.00 59.50 73 GLN A CA 1
ATOM 555 C C . GLN A 1 73 ? 0.753 -4.688 -18.267 1.00 59.50 73 GLN A C 1
ATOM 557 O O . GLN A 1 73 ? -0.254 -5.218 -18.756 1.00 59.50 73 GLN A O 1
ATOM 562 N N . PRO A 1 74 ? 0.979 -3.365 -18.319 1.00 56.19 74 PRO A N 1
ATOM 563 C CA . PRO A 1 74 ? 0.191 -2.501 -19.180 1.00 56.19 74 PRO A CA 1
ATOM 564 C C . PRO A 1 74 ? 0.318 -3.014 -20.621 1.00 56.19 74 PRO A C 1
ATOM 566 O O . PRO A 1 74 ? 1.405 -3.404 -21.054 1.00 56.19 74 PRO A O 1
ATOM 569 N N . ALA A 1 75 ? -0.813 -3.104 -21.325 1.00 53.66 75 ALA A N 1
ATOM 570 C CA . ALA A 1 75 ? -0.816 -3.449 -22.741 1.00 53.66 75 ALA A CA 1
ATOM 571 C C . ALA A 1 75 ? -0.038 -2.362 -23.496 1.00 53.66 75 ALA A C 1
ATOM 573 O O . ALA A 1 75 ? -0.296 -1.178 -23.280 1.00 53.66 75 ALA A O 1
ATOM 574 N N . PHE A 1 76 ? 0.943 -2.779 -24.298 1.00 46.91 76 PHE A N 1
ATOM 575 C CA . PHE A 1 76 ? 1.667 -1.894 -25.209 1.00 46.91 76 PHE A CA 1
ATOM 576 C C . PHE A 1 76 ? 0.744 -1.382 -26.313 1.00 46.91 76 PHE A C 1
ATOM 578 O O . PHE A 1 76 ? -0.102 -2.185 -26.776 1.00 46.91 76 PHE A O 1
#

Mean predicted aligned error: 5.44 Å

Solvent-accessible surface area (backbone atoms only — not comparable to full-atom values): 4413 Å² total; per-residue (Å²): 133,84,74,64,66,62,60,53,52,52,24,55,51,44,14,49,63,55,23,52,85,49,67,87,71,84,50,65,65,62,35,49,51,37,19,45,52,37,29,52,54,46,52,66,73,40,82,43,74,50,64,36,84,77,49,74,33,55,62,93,77,19,97,54,59,16,37,68,44,74,48,56,52,73,83,129

Foldseek 3Di:
DDDPVVLVVVLQVQLCVQLVVCPPVPDPVVSNVSSQVRSQVSLLPDQDWDFQQDAPEDPVPDPGGYHGDIHHGDDD

pLDDT: mean 86.62, std 12.33, range [46.91, 98.31]